Protein AF-A0A9N9NVV6-F1 (afdb_monomer_lite)

Sequence (95 aa):
MNFGKIESTIEFEQAHKTIEKYQSENRLELLNKPKDLPIDINEFLPFTLPIEDNNRIVAIVKAIRLIFNFGQLSDTYFVTVRIPLPRDPEELKVL

Foldseek 3Di:
DDDDDPPDPDDPVRVVVVVVVVQQVPAAADDQAPVVDDPVLCVPQPDDWLDEDPVCVVVNVVVSSSRHDDDDHHCNSHDPPDDPDDPDPVVVVPD

Radius of gyration: 21.21 Å; chains: 1; bounding box: 39×36×71 Å

Organism: NCBI:txid1348616

Secondary structure (DSSP, 8-state):
--------SS-HHHHHHHHHHHHHHTSEEPPSSGGGS-HHHHHH-SS-SSB--GGGHHHHHHHHHHHEE-SS--GGGB----PPPPSSGGGGGG-

pLDDT: mean 82.12, std 10.35, range [40.78, 91.25]

Structure (mmCIF, N/CA/C/O backbone):
data_AF-A0A9N9NVV6-F1
#
_entry.id   AF-A0A9N9NVV6-F1
#
loop_
_atom_site.group_PDB
_atom_site.id
_atom_site.type_symbol
_atom_site.label_atom_id
_atom_site.label_alt_id
_atom_site.label_comp_id
_atom_site.label_asym_id
_atom_site.label_entity_id
_atom_site.label_seq_id
_atom_site.pdbx_PDB_ins_code
_atom_site.Cartn_x
_atom_site.Cartn_y
_atom_site.Cartn_z
_atom_site.occupancy
_atom_site.B_iso_or_equiv
_atom_site.auth_seq_id
_atom_site.auth_comp_id
_atom_site.auth_asym_id
_atom_site.auth_atom_id
_atom_site.pdbx_PDB_model_num
ATOM 1 N N . MET A 1 1 ? -4.235 -23.614 40.410 1.00 40.78 1 MET A N 1
ATOM 2 C CA . MET A 1 1 ? -4.270 -22.175 40.071 1.00 40.78 1 MET A CA 1
ATOM 3 C C . MET A 1 1 ? -5.338 -21.982 39.008 1.00 40.78 1 MET A C 1
ATOM 5 O O . MET A 1 1 ? -5.155 -22.483 37.909 1.00 40.78 1 MET A O 1
ATOM 9 N N . ASN A 1 2 ? -6.466 -21.354 39.349 1.00 49.72 2 ASN A N 1
ATOM 10 C CA . ASN A 1 2 ? -7.493 -20.982 38.373 1.00 49.72 2 ASN A CA 1
ATOM 11 C C . ASN A 1 2 ? -7.171 -19.577 37.864 1.00 49.72 2 ASN A C 1
ATOM 13 O O . ASN A 1 2 ? -7.173 -18.631 38.648 1.00 49.72 2 ASN A O 1
ATOM 17 N N . PHE A 1 3 ? -6.880 -19.446 36.572 1.00 58.47 3 PHE A N 1
ATOM 18 C CA . PHE A 1 3 ? -6.796 -18.142 35.925 1.00 58.47 3 PHE A CA 1
ATOM 19 C C . PHE A 1 3 ? -8.218 -17.586 35.810 1.00 58.47 3 PHE A C 1
ATOM 21 O O . PHE A 1 3 ? -9.070 -18.192 35.161 1.00 58.47 3 PHE A O 1
ATOM 28 N N . GLY A 1 4 ? -8.488 -16.476 36.502 1.00 59.31 4 GLY A N 1
ATOM 29 C CA . GLY A 1 4 ? -9.767 -15.777 36.430 1.00 59.31 4 GLY A CA 1
ATOM 30 C C . GLY A 1 4 ? -10.040 -15.359 34.991 1.00 59.31 4 GLY A C 1
ATOM 31 O O . GLY A 1 4 ? -9.294 -14.568 34.416 1.00 59.31 4 GLY A O 1
ATOM 32 N N . LYS A 1 5 ? -11.084 -15.934 34.394 1.00 64.12 5 LYS A N 1
ATOM 33 C CA . LYS A 1 5 ? -11.571 -15.548 33.072 1.00 64.12 5 LYS A CA 1
ATOM 34 C C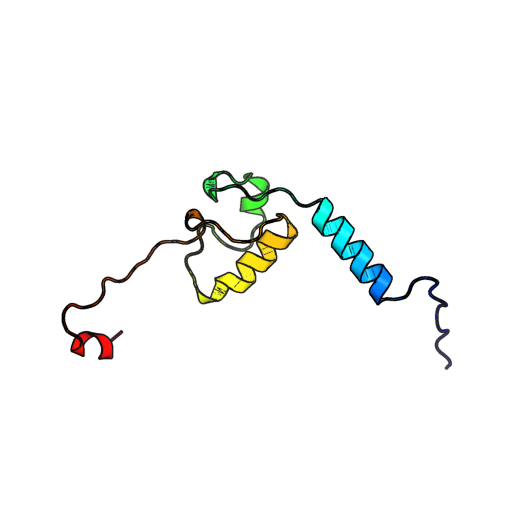 . LYS A 1 5 ? -12.149 -14.140 33.219 1.00 64.12 5 LYS A C 1
ATOM 36 O O . LYS A 1 5 ? -13.107 -13.958 33.963 1.00 64.12 5 LYS A O 1
ATOM 41 N N . ILE A 1 6 ? -11.535 -13.150 32.580 1.00 71.62 6 ILE A N 1
ATOM 42 C CA . ILE A 1 6 ? -12.087 -11.794 32.547 1.00 71.62 6 ILE A CA 1
ATOM 43 C C . ILE A 1 6 ? -13.366 -11.878 31.712 1.00 71.62 6 ILE A C 1
ATOM 45 O O . ILE A 1 6 ? -13.315 -12.284 30.550 1.00 71.62 6 ILE A O 1
ATOM 49 N N . GLU A 1 7 ? -14.509 -11.562 32.316 1.00 64.25 7 GLU A N 1
ATOM 50 C CA . GLU A 1 7 ? -15.778 -11.462 31.598 1.00 64.25 7 GLU A CA 1
ATOM 51 C C . GLU A 1 7 ? -15.686 -10.282 30.625 1.00 64.25 7 GLU A C 1
ATOM 53 O O . GLU A 1 7 ? -15.750 -9.118 31.014 1.00 64.25 7 GLU A O 1
ATOM 58 N N . SER A 1 8 ? -15.449 -10.591 29.350 1.00 65.00 8 SER A N 1
ATOM 59 C CA . SER A 1 8 ? -15.476 -9.606 28.275 1.00 65.00 8 SER A CA 1
ATOM 60 C C . SER A 1 8 ? -16.919 -9.401 27.833 1.00 65.00 8 SER A C 1
ATOM 62 O O . SER A 1 8 ? -17.564 -10.339 27.371 1.00 65.00 8 SER A O 1
ATOM 64 N N . THR A 1 9 ? -17.420 -8.172 27.933 1.00 69.19 9 THR A N 1
ATOM 65 C CA . THR A 1 9 ? -18.728 -7.763 27.393 1.00 69.19 9 THR A CA 1
ATOM 66 C C . THR A 1 9 ? -18.753 -7.684 25.867 1.00 69.19 9 THR A C 1
ATOM 68 O O . THR A 1 9 ? -19.828 -7.552 25.285 1.00 69.19 9 THR A O 1
ATOM 71 N N . ILE A 1 10 ? -17.590 -7.752 25.211 1.00 71.38 10 ILE A N 1
ATOM 72 C CA . ILE A 1 10 ? -17.459 -7.666 23.756 1.00 71.38 10 ILE A CA 1
ATOM 73 C C . ILE A 1 10 ? -16.783 -8.938 23.246 1.00 71.38 10 ILE A C 1
ATOM 75 O O . ILE A 1 10 ? -15.676 -9.285 23.662 1.00 71.38 10 ILE A O 1
ATOM 79 N N . GLU A 1 11 ? -17.449 -9.627 22.323 1.00 85.25 11 GLU A N 1
ATOM 80 C CA . GLU A 1 11 ? -16.873 -10.763 21.604 1.00 85.25 11 GLU A CA 1
ATOM 81 C C . GLU A 1 11 ? -15.658 -10.306 20.787 1.00 85.25 11 GLU A C 1
ATOM 83 O O . GLU A 1 11 ? -15.698 -9.261 20.131 1.00 85.25 11 GLU A O 1
ATOM 88 N N . PHE A 1 12 ? -14.579 -11.092 20.801 1.00 82.44 12 PHE A N 1
ATOM 89 C CA . PHE A 1 12 ? -13.311 -10.754 20.137 1.00 82.44 12 PHE A CA 1
ATOM 90 C C . PHE A 1 12 ? -13.511 -10.327 18.673 1.00 82.44 12 PHE A C 1
ATOM 92 O O . PHE A 1 12 ? -12.996 -9.297 18.243 1.00 82.44 12 PHE A O 1
ATOM 99 N N . GLU A 1 13 ? -14.342 -11.065 17.937 1.00 84.12 13 GLU A N 1
ATOM 100 C CA . GLU A 1 13 ? -14.692 -10.779 16.541 1.00 84.12 13 GLU A CA 1
ATOM 101 C C . GLU A 1 13 ? -15.356 -9.409 16.354 1.00 84.12 13 GLU A C 1
ATOM 103 O O . GLU A 1 13 ? -15.143 -8.717 15.357 1.00 84.12 13 GLU A O 1
ATOM 108 N N . GLN A 1 14 ? -16.174 -8.994 17.317 1.00 86.38 14 GLN A N 1
ATOM 109 C CA . GLN A 1 14 ? -16.905 -7.735 17.260 1.00 86.38 14 GLN A CA 1
ATOM 110 C C . GLN A 1 14 ? -15.988 -6.553 17.585 1.00 86.38 14 GLN A C 1
ATOM 112 O O . GLN A 1 14 ? -16.062 -5.515 16.919 1.00 86.38 14 GLN A O 1
ATOM 117 N N . ALA A 1 15 ? -15.068 -6.734 18.537 1.00 85.06 15 ALA A N 1
ATOM 118 C CA . ALA A 1 15 ? -13.993 -5.782 18.792 1.00 85.06 15 ALA A CA 1
ATOM 119 C C . ALA A 1 15 ? -13.089 -5.629 17.559 1.00 85.06 15 ALA A C 1
ATOM 121 O O . ALA A 1 15 ? -12.852 -4.507 17.115 1.00 85.06 15 ALA A O 1
ATOM 122 N N . HIS A 1 16 ? -12.659 -6.741 16.955 1.00 85.88 16 HIS A N 1
ATOM 123 C CA . HIS A 1 16 ? -11.799 -6.739 15.772 1.00 85.88 16 HIS A CA 1
ATOM 124 C C . HIS A 1 16 ? -12.437 -5.989 14.598 1.00 85.88 16 HIS A C 1
ATOM 126 O O . HIS A 1 16 ? -11.845 -5.048 14.076 1.00 85.88 16 HIS A O 1
ATOM 132 N N . LYS A 1 17 ? -13.687 -6.317 14.249 1.00 88.50 17 LYS A N 1
ATOM 133 C CA . LYS A 1 17 ? -14.421 -5.633 13.170 1.00 88.50 17 LYS A CA 1
ATOM 134 C C . LYS A 1 17 ? -14.588 -4.140 13.423 1.00 88.50 17 LYS A C 1
ATOM 136 O O . LYS A 1 17 ? -14.497 -3.341 12.495 1.00 88.50 17 LYS A O 1
ATOM 141 N N . THR A 1 18 ? -14.847 -3.760 14.672 1.00 88.06 18 THR A N 1
ATOM 142 C CA . THR A 1 18 ? -14.988 -2.349 15.044 1.00 88.06 18 THR A CA 1
ATOM 143 C C . THR A 1 18 ? -13.661 -1.619 14.856 1.00 88.06 18 THR A C 1
ATOM 145 O O . THR A 1 18 ? -13.633 -0.567 14.224 1.00 88.06 18 THR A O 1
ATOM 148 N N . ILE A 1 19 ? -12.555 -2.200 15.327 1.00 86.12 19 ILE A N 1
ATOM 149 C CA . ILE A 1 19 ? -11.208 -1.639 15.160 1.00 86.12 19 ILE A CA 1
ATOM 150 C C . ILE A 1 19 ? -10.856 -1.508 13.678 1.00 86.12 19 ILE A C 1
ATOM 152 O O . ILE A 1 19 ? -10.421 -0.440 13.256 1.00 86.12 19 ILE A O 1
ATOM 156 N N . GLU A 1 20 ? -11.076 -2.551 12.877 1.00 85.19 20 GLU A N 1
ATOM 157 C CA . GLU A 1 20 ? -10.807 -2.520 11.437 1.00 85.19 20 GLU A CA 1
ATOM 158 C C . GLU A 1 20 ? -11.614 -1.432 10.731 1.00 85.19 20 GLU A C 1
ATOM 160 O O . GLU A 1 20 ? -11.066 -0.689 9.915 1.00 85.19 20 GLU A O 1
ATOM 165 N N . LYS A 1 21 ? -12.899 -1.294 11.080 1.00 86.69 21 LYS A N 1
ATOM 166 C CA . LYS A 1 21 ? -13.767 -0.246 10.545 1.00 86.69 21 LYS A CA 1
ATOM 167 C 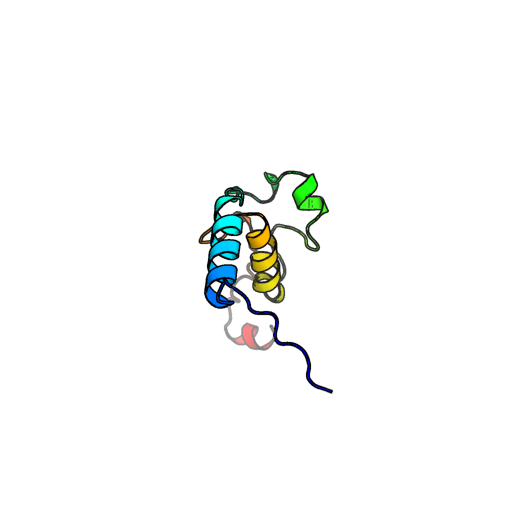C . LYS A 1 21 ? -13.227 1.145 10.882 1.00 86.69 21 LYS A C 1
ATOM 169 O O . LYS A 1 21 ? -13.005 1.936 9.970 1.00 86.69 21 LYS A O 1
ATOM 174 N N . TYR A 1 22 ? -12.947 1.418 12.157 1.00 86.88 22 TYR A N 1
ATOM 175 C CA . TYR A 1 22 ? -12.397 2.709 12.580 1.00 86.88 22 TYR A CA 1
ATOM 176 C C . TYR A 1 22 ? -11.043 2.997 11.928 1.00 86.88 22 TYR A C 1
ATOM 178 O O . TYR A 1 22 ? -10.799 4.116 11.486 1.00 86.88 22 TYR A O 1
ATOM 186 N N . GLN A 1 23 ? -10.156 2.006 11.832 1.00 83.31 23 GLN A N 1
ATOM 187 C CA . GLN A 1 23 ? -8.874 2.182 11.155 1.00 83.31 23 GLN A CA 1
ATOM 188 C C . GLN A 1 23 ? -9.065 2.498 9.672 1.00 83.31 23 GLN A C 1
ATOM 190 O O . GLN A 1 23 ? -8.395 3.385 9.160 1.00 83.31 23 GLN A O 1
ATOM 195 N N . SER A 1 24 ? -9.974 1.804 8.985 1.00 81.50 24 SER A N 1
ATOM 196 C CA . SER A 1 24 ? -10.246 2.042 7.567 1.00 81.50 24 SER A CA 1
ATOM 197 C C . SER A 1 24 ? -10.841 3.426 7.305 1.00 81.50 24 SER A C 1
ATOM 199 O O . SER A 1 24 ? -10.489 4.043 6.306 1.00 81.50 24 SER A O 1
ATOM 201 N N . GLU A 1 25 ? -11.729 3.909 8.177 1.00 85.50 25 GLU A N 1
ATOM 202 C CA . GLU A 1 25 ? -12.385 5.220 8.051 1.00 85.50 25 GLU A CA 1
ATOM 203 C C . GLU A 1 25 ? -11.422 6.396 8.278 1.00 85.50 25 GLU A C 1
ATOM 205 O O . GLU A 1 25 ? -11.651 7.479 7.751 1.00 85.50 25 GLU A O 1
ATOM 210 N N . ASN A 1 26 ? -10.336 6.185 9.029 1.00 85.81 26 ASN A N 1
ATOM 211 C CA . ASN A 1 26 ? -9.3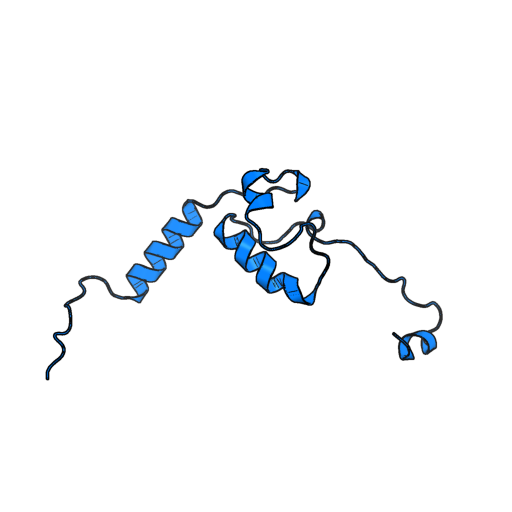47 7.223 9.344 1.00 85.81 26 ASN A CA 1
ATOM 212 C C . ASN A 1 26 ? -8.103 7.205 8.434 1.00 85.81 26 ASN A C 1
ATOM 214 O O . ASN A 1 26 ? -7.183 7.996 8.641 1.00 85.81 26 ASN A O 1
ATOM 218 N N . ARG A 1 27 ? -8.036 6.306 7.443 1.00 87.81 27 ARG A N 1
ATOM 219 C CA . ARG A 1 27 ? -6.930 6.269 6.472 1.00 87.81 27 ARG A CA 1
ATOM 220 C C . ARG A 1 27 ? -7.101 7.347 5.407 1.00 87.81 27 ARG A C 1
ATOM 222 O O . ARG A 1 27 ? -8.214 7.656 4.993 1.00 87.81 27 ARG A O 1
ATOM 229 N N . LEU A 1 28 ? -5.978 7.875 4.930 1.00 87.50 28 LEU A N 1
ATOM 230 C CA . LEU A 1 28 ? -5.954 8.871 3.860 1.00 87.50 28 LEU A CA 1
ATOM 231 C C . LEU A 1 28 ? -6.244 8.216 2.504 1.00 87.50 28 LEU A C 1
ATOM 233 O O . LEU A 1 28 ? -5.954 7.039 2.302 1.00 87.50 28 LEU A O 1
ATOM 237 N N . GLU A 1 29 ? -6.761 8.966 1.537 1.00 89.81 29 GLU A N 1
ATOM 238 C CA . GLU A 1 29 ? -6.809 8.472 0.158 1.00 89.81 29 GLU A CA 1
ATOM 239 C C . GLU A 1 29 ? -5.395 8.396 -0.423 1.00 89.81 29 GLU A C 1
ATOM 241 O O . GLU A 1 29 ? -4.570 9.293 -0.222 1.00 89.81 29 GLU A O 1
ATOM 246 N N . LEU A 1 30 ? -5.096 7.305 -1.130 1.00 90.12 30 LEU A N 1
ATOM 247 C CA . LEU A 1 30 ? -3.797 7.162 -1.771 1.00 90.12 30 LEU A CA 1
ATOM 248 C C . LEU A 1 30 ? -3.684 8.101 -2.978 1.00 90.12 30 LEU A C 1
ATOM 250 O O . LEU A 1 30 ? -4.548 8.125 -3.853 1.00 90.12 30 LEU A O 1
ATOM 254 N N . LEU A 1 31 ? -2.569 8.824 -3.053 1.00 89.88 31 LEU A N 1
ATOM 255 C CA . LEU A 1 31 ? -2.246 9.684 -4.186 1.00 89.88 31 LEU A CA 1
ATOM 256 C C . LEU A 1 31 ? -1.896 8.870 -5.438 1.00 89.88 31 LEU A C 1
ATOM 258 O O . LEU A 1 31 ? -1.541 7.700 -5.377 1.00 89.88 31 LEU A O 1
ATOM 262 N N . ASN A 1 32 ? -1.969 9.502 -6.609 1.00 87.38 32 ASN A N 1
ATOM 263 C CA . ASN A 1 32 ? -1.711 8.808 -7.872 1.00 87.38 32 ASN A CA 1
ATOM 264 C C . ASN A 1 32 ? -0.228 8.605 -8.168 1.00 87.38 32 ASN A C 1
ATOM 266 O O . ASN A 1 32 ? 0.099 7.788 -9.022 1.00 87.38 32 ASN A O 1
ATOM 270 N N . LYS A 1 33 ? 0.685 9.348 -7.539 1.00 89.50 33 LYS A N 1
ATOM 271 C CA . LYS A 1 33 ? 2.124 9.201 -7.775 1.00 89.50 33 LYS A CA 1
ATOM 272 C C . LYS A 1 33 ? 2.855 9.117 -6.443 1.00 89.50 33 LYS A C 1
ATOM 274 O O . LYS A 1 33 ? 2.594 9.933 -5.562 1.00 89.50 33 LYS A O 1
ATOM 279 N N . PRO A 1 34 ? 3.849 8.224 -6.320 1.00 86.62 34 PRO A N 1
ATOM 280 C CA . PRO A 1 34 ? 4.630 8.110 -5.094 1.00 86.62 34 PRO A CA 1
ATOM 281 C C . PRO A 1 34 ? 5.389 9.398 -4.743 1.00 86.62 34 PRO A C 1
ATOM 283 O O . PRO A 1 34 ? 5.590 9.680 -3.572 1.00 86.62 34 PRO A O 1
ATOM 286 N N . LYS A 1 35 ? 5.757 10.215 -5.740 1.00 86.62 35 LYS A N 1
ATOM 287 C CA . LYS A 1 35 ? 6.427 11.512 -5.532 1.00 86.62 35 LYS A CA 1
ATOM 288 C C . LYS A 1 35 ? 5.548 12.571 -4.867 1.00 86.62 35 LYS A C 1
ATOM 290 O O . LYS A 1 35 ? 6.087 13.534 -4.339 1.00 86.62 35 LYS A O 1
ATOM 295 N N . ASP A 1 36 ? 4.232 12.397 -4.927 1.00 88.56 36 ASP A N 1
ATOM 296 C CA . ASP A 1 36 ? 3.283 13.342 -4.345 1.00 88.56 36 ASP A CA 1
ATOM 297 C C . ASP A 1 36 ? 3.023 13.017 -2.861 1.00 88.56 36 ASP A C 1
ATOM 299 O O . ASP A 1 36 ? 2.350 13.782 -2.172 1.00 88.56 36 ASP A O 1
ATOM 303 N N . LEU A 1 37 ? 3.551 11.891 -2.351 1.00 86.12 37 LEU A N 1
ATOM 304 C CA . LEU A 1 37 ? 3.430 11.526 -0.943 1.00 86.12 37 LEU A CA 1
ATOM 305 C C . LEU A 1 37 ? 4.116 12.570 -0.045 1.00 86.12 37 LEU A C 1
ATOM 307 O O . LEU A 1 37 ? 5.225 13.011 -0.359 1.00 86.12 37 LEU A O 1
ATOM 311 N N . PRO A 1 38 ? 3.501 12.925 1.098 1.00 85.50 38 PRO A N 1
ATOM 312 C CA . PRO A 1 38 ? 4.148 13.741 2.117 1.00 85.50 38 PRO A CA 1
ATOM 313 C C . PRO A 1 38 ? 5.523 13.183 2.502 1.00 85.50 38 PRO A C 1
ATOM 315 O O . PRO A 1 38 ? 5.679 11.968 2.656 1.00 85.50 38 PRO A O 1
ATOM 318 N N . ILE A 1 39 ? 6.500 14.075 2.685 1.00 82.88 39 ILE A N 1
ATOM 319 C CA . ILE A 1 39 ? 7.891 13.716 3.007 1.00 82.88 39 ILE A CA 1
ATOM 320 C C . ILE A 1 39 ? 7.942 12.839 4.260 1.00 82.88 39 ILE A C 1
ATOM 322 O O . ILE A 1 39 ? 8.557 11.780 4.221 1.00 82.88 39 ILE A O 1
ATOM 326 N N . ASP A 1 40 ? 7.195 13.205 5.303 1.00 84.31 40 ASP A N 1
ATOM 327 C CA . ASP A 1 40 ? 7.124 12.464 6.569 1.00 84.31 40 ASP A CA 1
ATOM 328 C C . ASP A 1 40 ? 6.715 10.996 6.376 1.00 84.31 40 ASP A C 1
ATOM 330 O O . ASP A 1 40 ? 7.220 10.094 7.042 1.00 84.31 40 ASP A O 1
ATOM 334 N N . ILE A 1 41 ? 5.802 10.737 5.434 1.00 83.38 41 ILE A N 1
ATOM 335 C CA . ILE A 1 41 ? 5.364 9.378 5.116 1.00 83.38 41 ILE A CA 1
ATOM 336 C C . ILE A 1 41 ? 6.486 8.650 4.387 1.00 83.38 41 ILE A C 1
ATOM 338 O O . ILE A 1 41 ? 6.805 7.524 4.747 1.00 83.38 41 ILE A O 1
ATOM 342 N N . ASN A 1 42 ? 7.106 9.289 3.396 1.00 81.38 42 ASN A N 1
ATOM 343 C CA . ASN A 1 42 ? 8.185 8.684 2.622 1.00 81.38 42 ASN A CA 1
ATOM 344 C C . ASN A 1 42 ? 9.420 8.356 3.486 1.00 81.38 42 ASN A C 1
ATOM 346 O O . ASN A 1 42 ? 10.053 7.328 3.273 1.00 81.38 42 ASN A O 1
ATOM 350 N N . GLU A 1 43 ? 9.727 9.182 4.490 1.00 83.44 43 GLU A N 1
ATOM 351 C CA . GLU A 1 43 ? 10.811 8.939 5.453 1.00 83.44 43 GLU A CA 1
ATOM 352 C C . GLU A 1 43 ? 10.509 7.792 6.426 1.00 83.44 43 GLU A C 1
ATOM 354 O O . GLU A 1 43 ? 11.422 7.096 6.871 1.00 83.44 43 GLU A O 1
ATOM 359 N N . PHE A 1 44 ? 9.234 7.568 6.754 1.00 84.25 44 PHE A N 1
ATOM 360 C CA . PHE A 1 44 ? 8.827 6.500 7.665 1.00 84.25 44 PHE A CA 1
ATOM 361 C C . PHE A 1 44 ? 8.762 5.119 6.993 1.00 84.25 44 PHE A C 1
ATOM 363 O O . PHE A 1 44 ? 8.819 4.088 7.670 1.00 84.25 44 PHE A O 1
ATOM 370 N N . LEU A 1 45 ? 8.621 5.062 5.665 1.00 83.12 45 LEU A N 1
ATOM 371 C CA . LEU A 1 45 ? 8.513 3.793 4.951 1.00 83.12 45 LEU A CA 1
ATOM 372 C C . LEU A 1 45 ? 9.861 3.047 4.958 1.00 83.12 45 LEU A C 1
ATOM 374 O O . LEU A 1 45 ? 10.876 3.588 4.528 1.00 83.12 45 LEU A O 1
ATOM 378 N N . PRO A 1 46 ? 9.898 1.758 5.350 1.00 83.44 46 PRO A N 1
ATOM 379 C CA . PRO A 1 46 ? 11.128 0.960 5.355 1.00 83.44 46 PRO A CA 1
ATOM 380 C C . PRO A 1 46 ? 11.531 0.472 3.947 1.00 83.44 46 PRO A C 1
ATOM 382 O O . PRO A 1 46 ? 12.175 -0.567 3.794 1.00 83.44 46 PRO A O 1
ATOM 385 N N . PHE A 1 47 ? 11.090 1.168 2.900 1.00 85.69 47 PHE A N 1
ATOM 386 C CA . PHE A 1 47 ? 11.299 0.826 1.500 1.00 85.69 47 PHE A CA 1
ATOM 387 C C . PHE A 1 47 ? 11.167 2.065 0.622 1.00 85.69 47 PHE A C 1
ATOM 389 O O . PHE A 1 47 ? 10.508 3.039 0.975 1.00 85.69 47 PHE A O 1
ATOM 396 N N . THR A 1 48 ? 11.760 1.989 -0.561 1.00 87.06 48 THR A N 1
ATOM 397 C CA . THR A 1 48 ? 11.693 3.038 -1.569 1.00 87.06 48 THR A CA 1
ATOM 398 C C . THR A 1 48 ? 10.474 2.863 -2.470 1.00 87.06 48 THR A C 1
ATOM 400 O O . THR A 1 48 ? 10.048 1.746 -2.775 1.00 87.06 48 THR A O 1
ATOM 403 N N . LEU A 1 49 ? 9.911 3.991 -2.901 1.00 88.06 49 LEU A N 1
ATOM 404 C CA . LEU A 1 49 ? 8.903 4.057 -3.953 1.00 88.06 49 LEU A CA 1
ATOM 405 C C . LEU A 1 49 ? 9.465 4.845 -5.150 1.00 88.06 49 LEU A C 1
ATOM 407 O O . LEU A 1 49 ? 10.162 5.840 -4.931 1.00 88.06 49 LEU A O 1
ATOM 411 N N . PRO A 1 50 ? 9.142 4.476 -6.405 1.00 91.25 50 PRO A N 1
ATOM 412 C CA . PRO A 1 50 ? 8.289 3.356 -6.817 1.00 91.25 50 PRO A CA 1
ATOM 413 C C . PRO A 1 50 ? 8.908 1.975 -6.536 1.00 91.25 50 PRO A C 1
ATOM 415 O O . PRO A 1 50 ? 10.108 1.848 -6.331 1.00 91.25 50 PRO A O 1
ATOM 418 N N . ILE A 1 51 ? 8.067 0.942 -6.503 1.00 90.12 51 ILE A N 1
ATOM 419 C CA . ILE A 1 51 ? 8.440 -0.434 -6.169 1.00 90.12 51 ILE A CA 1
ATOM 420 C C . ILE A 1 51 ? 9.272 -1.038 -7.302 1.00 90.12 51 ILE A C 1
ATOM 422 O O . ILE A 1 51 ? 8.784 -1.182 -8.423 1.00 90.12 51 ILE A O 1
ATOM 426 N N . GLU A 1 52 ? 10.508 -1.420 -6.991 1.00 87.94 52 GLU A N 1
ATOM 427 C CA . GLU A 1 52 ? 11.440 -2.074 -7.923 1.00 87.94 52 GLU A CA 1
ATOM 428 C C . GLU A 1 52 ? 11.441 -3.602 -7.782 1.00 87.94 52 GLU A C 1
ATOM 430 O O . GLU A 1 52 ? 11.489 -4.328 -8.772 1.00 87.94 52 GLU A O 1
ATOM 435 N N . ASP A 1 53 ? 11.380 -4.101 -6.545 1.00 85.25 53 ASP A N 1
ATOM 436 C CA . ASP A 1 53 ? 11.477 -5.529 -6.239 1.00 85.25 53 ASP A CA 1
ATOM 437 C C . ASP A 1 53 ? 10.087 -6.174 -6.171 1.00 85.25 53 ASP A C 1
ATOM 439 O O . ASP A 1 53 ? 9.341 -6.012 -5.196 1.00 85.25 53 ASP A O 1
ATOM 443 N N . ASN A 1 54 ? 9.766 -6.971 -7.194 1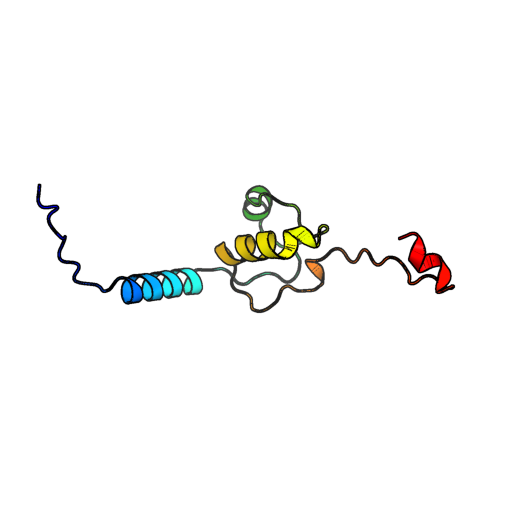.00 82.81 54 ASN A N 1
ATOM 444 C CA . ASN A 1 54 ? 8.504 -7.703 -7.276 1.00 82.81 54 ASN A CA 1
ATOM 445 C C . ASN A 1 54 ? 8.279 -8.650 -6.085 1.00 82.81 54 ASN A C 1
ATOM 447 O O . ASN A 1 54 ? 7.134 -8.859 -5.679 1.00 82.81 54 ASN A O 1
ATOM 451 N N . ASN A 1 55 ? 9.346 -9.168 -5.464 1.00 86.31 55 ASN A N 1
ATOM 452 C CA . ASN A 1 55 ? 9.233 -10.063 -4.309 1.00 86.31 55 ASN A CA 1
ATOM 453 C C . ASN A 1 55 ? 8.726 -9.336 -3.055 1.00 86.31 55 ASN A C 1
ATOM 455 O O . ASN A 1 55 ? 8.198 -9.964 -2.136 1.00 86.31 55 ASN A O 1
ATOM 459 N N . ARG A 1 56 ? 8.860 -8.004 -3.008 1.00 85.44 56 ARG A N 1
ATOM 460 C CA . ARG A 1 56 ? 8.462 -7.171 -1.865 1.00 85.44 56 ARG A CA 1
ATOM 461 C C . ARG A 1 56 ? 7.128 -6.464 -2.059 1.00 85.44 56 ARG A C 1
ATOM 463 O O . ARG A 1 56 ? 6.644 -5.872 -1.096 1.00 85.44 56 ARG A O 1
ATOM 470 N N . ILE A 1 57 ? 6.494 -6.570 -3.233 1.00 89.75 57 ILE A N 1
ATOM 471 C CA . ILE A 1 57 ? 5.212 -5.905 -3.533 1.00 89.75 57 ILE A CA 1
ATOM 472 C C . ILE A 1 57 ? 4.189 -6.154 -2.426 1.00 89.75 57 ILE A C 1
ATOM 474 O O . ILE A 1 57 ? 3.581 -5.213 -1.927 1.00 89.75 57 ILE A O 1
ATOM 478 N N . VAL A 1 58 ? 4.021 -7.406 -1.991 1.00 90.12 58 VAL A N 1
ATOM 479 C CA . VAL A 1 58 ? 3.015 -7.753 -0.974 1.00 90.12 58 VAL A CA 1
ATOM 480 C C . VAL A 1 58 ? 3.294 -7.052 0.356 1.00 90.12 58 VAL A C 1
ATOM 482 O O . VAL A 1 58 ? 2.370 -6.525 0.975 1.00 90.12 58 VAL A O 1
ATOM 485 N N . ALA A 1 59 ? 4.552 -7.035 0.799 1.00 89.69 59 ALA A N 1
ATOM 486 C CA . ALA A 1 59 ? 4.941 -6.390 2.051 1.00 89.69 59 ALA A CA 1
ATOM 487 C C . ALA A 1 59 ? 4.764 -4.867 1.969 1.00 89.69 59 ALA A C 1
ATOM 489 O O . ALA A 1 59 ? 4.182 -4.265 2.870 1.00 89.69 59 ALA A O 1
ATOM 490 N N . ILE A 1 60 ? 5.185 -4.270 0.852 1.00 90.38 60 ILE A N 1
ATOM 491 C CA . ILE A 1 60 ? 5.061 -2.835 0.589 1.00 90.38 60 ILE A CA 1
ATOM 492 C C . ILE A 1 60 ? 3.588 -2.417 0.555 1.00 90.38 60 ILE A C 1
ATOM 494 O O . ILE A 1 60 ? 3.185 -1.509 1.276 1.00 90.38 60 ILE A O 1
ATOM 498 N N . VAL A 1 61 ? 2.751 -3.128 -0.202 1.00 90.25 61 VAL A N 1
ATOM 499 C CA . VAL A 1 61 ? 1.305 -2.871 -0.285 1.00 90.25 61 VAL A CA 1
ATOM 500 C C . VAL A 1 61 ? 0.651 -2.954 1.093 1.00 90.25 61 VAL A C 1
ATOM 502 O O . VAL A 1 61 ? -0.174 -2.106 1.427 1.00 90.25 61 VAL A O 1
ATOM 505 N N . LYS A 1 62 ? 1.010 -3.951 1.914 1.00 89.38 62 LYS A N 1
ATOM 506 C CA . LYS A 1 62 ? 0.482 -4.073 3.282 1.00 89.38 62 LYS A CA 1
ATOM 507 C C . LYS A 1 62 ? 0.860 -2.875 4.147 1.00 89.38 62 LYS A C 1
ATOM 509 O O . LYS A 1 62 ? -0.001 -2.372 4.857 1.00 89.38 62 LYS A O 1
ATOM 514 N N . ALA A 1 63 ? 2.103 -2.412 4.065 1.00 89.19 63 ALA A N 1
ATOM 515 C CA . ALA A 1 63 ? 2.556 -1.245 4.811 1.00 89.19 63 ALA A CA 1
ATOM 516 C C . ALA A 1 63 ? 1.855 0.044 4.349 1.00 89.19 63 ALA A C 1
ATOM 518 O O . ALA A 1 63 ? 1.343 0.781 5.185 1.00 89.19 63 ALA A O 1
ATOM 519 N N . ILE A 1 64 ? 1.728 0.275 3.035 1.00 89.94 64 ILE A N 1
ATOM 520 C CA . ILE A 1 64 ? 0.989 1.432 2.497 1.00 89.94 64 ILE A CA 1
ATOM 521 C C . ILE A 1 64 ? -0.476 1.389 2.959 1.00 89.94 64 ILE A C 1
ATOM 523 O O . ILE A 1 64 ? -1.027 2.419 3.340 1.00 89.94 64 ILE A O 1
ATOM 527 N N . ARG A 1 65 ? -1.099 0.201 3.012 1.00 89.56 65 ARG A N 1
ATOM 528 C CA . ARG A 1 65 ? -2.476 0.028 3.506 1.00 89.56 65 ARG A CA 1
ATOM 529 C C . ARG A 1 65 ? -2.665 0.392 4.972 1.00 89.56 65 ARG A C 1
ATOM 531 O O . ARG A 1 65 ? -3.802 0.605 5.358 1.00 89.56 65 ARG A O 1
ATOM 538 N N . LEU A 1 66 ? -1.617 0.466 5.793 1.00 87.38 66 LEU A N 1
ATOM 539 C CA . LEU A 1 66 ? -1.759 0.938 7.176 1.00 87.38 66 LEU A CA 1
ATOM 540 C C . LEU A 1 66 ? -2.089 2.435 7.235 1.00 87.38 66 LEU A C 1
ATOM 542 O O . LEU A 1 66 ? -2.734 2.875 8.182 1.00 87.38 66 LEU A O 1
ATOM 546 N N . ILE A 1 67 ? -1.668 3.186 6.216 1.00 87.50 67 ILE A N 1
ATOM 547 C CA . ILE A 1 67 ? -1.741 4.648 6.158 1.00 87.50 67 ILE A CA 1
ATOM 548 C C . ILE A 1 67 ? -2.844 5.098 5.193 1.00 87.50 67 ILE A C 1
ATOM 550 O O . ILE A 1 67 ? -3.585 6.037 5.486 1.00 87.50 67 ILE A O 1
ATOM 554 N N . PHE A 1 68 ? -2.978 4.403 4.060 1.00 89.94 68 PHE A N 1
ATOM 555 C CA . PHE A 1 68 ? -3.858 4.796 2.967 1.00 89.94 68 PHE A CA 1
ATOM 556 C C . PHE A 1 68 ? -4.948 3.772 2.665 1.00 89.94 68 PHE A C 1
ATOM 558 O O . PHE A 1 68 ? -4.750 2.560 2.783 1.00 89.94 68 PHE A O 1
ATOM 565 N N . ASN A 1 69 ? -6.085 4.271 2.192 1.00 89.62 69 ASN A N 1
ATOM 566 C CA . ASN A 1 69 ? -7.158 3.477 1.627 1.00 89.62 69 ASN A CA 1
ATOM 567 C C . ASN A 1 69 ? -7.059 3.482 0.094 1.00 89.62 69 ASN A C 1
ATOM 569 O O . ASN A 1 69 ? -6.996 4.539 -0.533 1.00 89.62 69 ASN A O 1
ATOM 573 N N . PHE A 1 70 ? -7.011 2.295 -0.509 1.00 90.75 70 PHE A N 1
ATOM 574 C CA . PHE A 1 70 ? -6.985 2.113 -1.961 1.00 90.75 70 PHE A CA 1
ATOM 575 C C . PHE A 1 70 ? -7.373 0.678 -2.329 1.00 90.75 70 PHE A C 1
ATOM 577 O O . PHE A 1 70 ? -7.009 -0.279 -1.639 1.00 90.75 70 PHE A O 1
ATOM 584 N N . GLY A 1 71 ? -8.076 0.517 -3.453 1.00 89.06 71 GLY A N 1
ATOM 585 C CA . GLY A 1 71 ? -8.368 -0.804 -4.018 1.00 89.06 71 GLY A CA 1
ATOM 586 C C . GLY A 1 71 ? -7.158 -1.396 -4.745 1.00 89.06 71 GL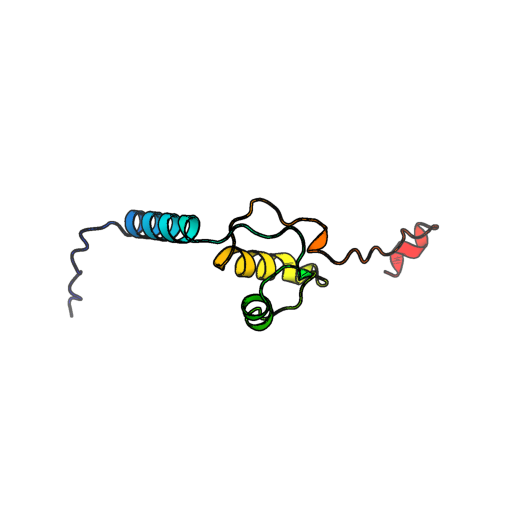Y A C 1
ATOM 587 O O . GLY A 1 71 ? -6.757 -2.531 -4.485 1.00 89.06 71 GLY A O 1
ATOM 588 N N . GLN A 1 72 ? -6.536 -0.592 -5.610 1.00 89.38 72 GLN A N 1
ATOM 589 C CA . GLN A 1 72 ? -5.404 -0.971 -6.454 1.00 89.38 72 GLN A CA 1
ATOM 590 C C . GLN A 1 72 ? -4.359 0.153 -6.474 1.00 89.38 72 GLN A C 1
ATOM 592 O O . GLN A 1 72 ? -4.718 1.329 -6.466 1.00 89.38 72 GLN A O 1
ATOM 597 N N . LEU A 1 73 ? -3.072 -0.210 -6.488 1.00 89.12 73 LEU A N 1
ATOM 598 C CA . LEU A 1 73 ? -1.989 0.746 -6.729 1.00 89.12 73 LEU A CA 1
ATOM 599 C C . LEU A 1 73 ? -1.968 1.140 -8.207 1.00 89.12 73 LEU A C 1
ATOM 601 O O . LEU A 1 73 ? -2.019 0.271 -9.075 1.00 89.12 73 LEU A O 1
ATOM 605 N N . SER A 1 74 ? -1.839 2.437 -8.477 1.00 90.12 74 SER A N 1
ATOM 606 C CA . SER A 1 74 ? -1.570 2.938 -9.826 1.00 90.12 74 SER A CA 1
ATOM 607 C C . SER A 1 74 ? -0.229 2.404 -10.347 1.00 90.12 74 SER A C 1
ATOM 609 O O . SER A 1 74 ? 0.716 2.242 -9.575 1.00 90.12 74 SER A O 1
ATOM 611 N N . ASP A 1 75 ? -0.114 2.198 -11.661 1.00 89.19 75 ASP A N 1
ATOM 612 C CA . ASP A 1 75 ? 1.109 1.707 -12.321 1.00 89.19 75 ASP A CA 1
ATOM 613 C C . ASP A 1 75 ? 2.342 2.581 -12.032 1.00 89.19 75 ASP A C 1
ATOM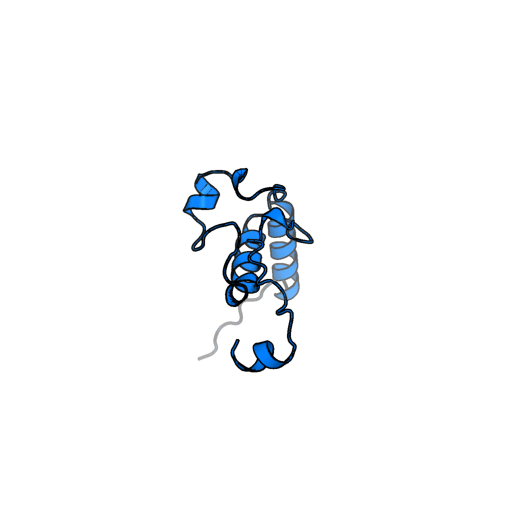 615 O O . ASP A 1 75 ? 3.473 2.108 -12.011 1.00 89.19 75 ASP A O 1
ATOM 619 N N . THR A 1 76 ? 2.120 3.859 -11.734 1.00 91.06 76 THR A N 1
ATOM 620 C CA . THR A 1 76 ? 3.128 4.835 -11.286 1.00 91.06 76 THR A CA 1
ATOM 621 C C . THR A 1 76 ? 3.852 4.444 -9.993 1.00 91.06 76 THR A C 1
ATOM 623 O O . THR A 1 76 ? 4.918 4.992 -9.712 1.00 91.06 76 THR A O 1
ATOM 626 N N . TYR A 1 77 ? 3.282 3.535 -9.197 1.00 90.31 77 TYR A N 1
ATOM 627 C CA . TYR A 1 77 ? 3.902 2.976 -7.995 1.00 90.31 77 TYR A CA 1
ATOM 628 C C . TYR A 1 77 ? 4.836 1.808 -8.292 1.00 90.31 77 TYR A C 1
ATOM 630 O O . TYR A 1 77 ? 5.473 1.322 -7.364 1.00 90.31 77 TYR A O 1
ATOM 638 N N . PHE A 1 78 ? 4.962 1.375 -9.544 1.00 90.00 78 PHE A N 1
ATOM 639 C CA . PHE A 1 78 ? 5.852 0.294 -9.946 1.00 90.00 78 PHE A CA 1
ATOM 640 C C . PHE A 1 78 ? 6.906 0.822 -10.909 1.00 90.00 78 PHE A C 1
ATOM 642 O O . PHE A 1 78 ? 6.613 1.581 -11.837 1.00 90.00 78 PHE A O 1
ATOM 649 N N . VAL A 1 79 ? 8.154 0.401 -10.721 1.00 87.25 79 VAL A N 1
ATOM 650 C CA . VAL A 1 79 ? 9.173 0.663 -11.729 1.00 87.25 79 VAL A CA 1
ATOM 651 C C . VAL A 1 79 ? 8.893 -0.244 -12.914 1.00 87.25 79 VAL A C 1
ATOM 653 O O . VAL A 1 79 ? 8.863 -1.467 -12.812 1.00 87.25 79 VAL A O 1
ATOM 656 N N . THR A 1 80 ? 8.679 0.366 -14.075 1.00 70.62 80 THR A N 1
ATOM 657 C CA . THR A 1 80 ? 8.475 -0.366 -15.325 1.00 70.62 80 THR A CA 1
ATOM 658 C C . THR A 1 80 ? 9.830 -0.832 -15.868 1.00 70.62 80 THR A C 1
ATOM 660 O O . THR A 1 80 ? 10.263 -0.397 -16.932 1.00 70.62 80 THR A O 1
ATOM 663 N N . VAL A 1 81 ? 10.539 -1.700 -15.138 1.00 65.44 81 VAL A N 1
ATOM 664 C CA . VAL A 1 81 ? 11.725 -2.382 -15.678 1.00 65.44 81 VAL A CA 1
ATOM 665 C C . VAL A 1 81 ? 11.233 -3.563 -16.502 1.00 65.44 81 VAL A C 1
ATOM 667 O O . VAL A 1 81 ? 11.062 -4.674 -16.010 1.00 65.44 81 VAL A O 1
ATOM 670 N N . ARG A 1 82 ? 10.927 -3.309 -17.773 1.00 67.75 82 ARG A N 1
ATOM 671 C CA . ARG A 1 82 ? 10.613 -4.375 -18.725 1.00 67.75 82 ARG A CA 1
ATOM 672 C C . ARG A 1 82 ? 11.904 -4.781 -19.415 1.00 67.75 82 ARG A C 1
ATOM 674 O O . ARG A 1 82 ? 12.478 -3.984 -20.154 1.00 67.75 82 ARG A O 1
ATOM 681 N N . ILE A 1 83 ? 12.341 -6.015 -19.188 1.00 70.62 83 ILE A N 1
ATOM 682 C CA . ILE A 1 83 ? 13.336 -6.636 -20.061 1.00 70.62 83 ILE A CA 1
ATOM 683 C C . ILE A 1 83 ? 12.621 -6.880 -21.397 1.00 70.62 83 ILE A C 1
ATOM 685 O O . ILE A 1 83 ? 11.523 -7.451 -21.390 1.00 70.62 83 ILE A O 1
ATOM 689 N N . PRO A 1 84 ? 13.151 -6.390 -22.530 1.00 76.44 84 PRO A N 1
ATOM 690 C CA . PRO A 1 84 ? 12.550 -6.670 -23.823 1.00 76.44 84 PRO A CA 1
ATOM 691 C C . PRO A 1 84 ? 12.503 -8.182 -24.035 1.00 76.44 84 PRO A C 1
ATOM 693 O O . PRO A 1 84 ? 13.460 -8.887 -23.716 1.00 76.44 84 PRO A O 1
ATOM 696 N N . LEU A 1 85 ? 11.386 -8.668 -24.577 1.00 79.19 85 LEU A N 1
ATOM 697 C CA . LEU A 1 85 ? 11.303 -10.055 -25.016 1.00 79.19 85 LEU A CA 1
ATOM 698 C C . LEU A 1 85 ? 12.449 -10.310 -26.006 1.00 79.19 85 LEU A C 1
ATOM 700 O O . LEU A 1 85 ? 12.609 -9.516 -26.945 1.00 79.19 85 LEU A O 1
ATOM 704 N N . PRO A 1 86 ? 13.248 -11.368 -25.799 1.00 81.75 86 PRO A N 1
ATOM 705 C CA . PRO A 1 86 ? 14.275 -11.727 -26.756 1.00 81.75 86 PRO A CA 1
ATOM 706 C C . PRO A 1 86 ? 13.641 -12.004 -28.120 1.00 81.75 86 PRO A C 1
ATOM 708 O O . PRO A 1 86 ? 12.497 -12.458 -28.219 1.00 81.75 86 PRO A O 1
ATOM 711 N N . ARG A 1 87 ? 14.374 -11.685 -29.189 1.00 83.44 87 ARG A N 1
ATOM 712 C CA . ARG A 1 87 ? 13.891 -11.915 -30.561 1.00 83.44 87 ARG A CA 1
ATOM 713 C C . ARG A 1 87 ? 13.913 -13.397 -30.913 1.00 83.44 87 ARG A C 1
ATOM 715 O O . ARG A 1 87 ? 13.101 -13.832 -31.725 1.00 83.44 87 ARG A O 1
ATOM 722 N N . ASP A 1 88 ? 14.834 -14.135 -30.305 1.00 85.94 88 ASP A N 1
ATOM 723 C CA . ASP A 1 88 ? 14.979 -15.572 -30.465 1.00 85.94 88 ASP A CA 1
ATOM 724 C C . ASP A 1 88 ? 14.477 -16.293 -29.197 1.00 85.94 88 ASP A C 1
ATOM 726 O O . ASP A 1 88 ? 14.958 -16.007 -28.097 1.00 85.94 88 ASP A O 1
ATOM 730 N N . PRO A 1 89 ? 13.522 -17.232 -29.312 1.00 81.31 89 PRO A N 1
ATOM 731 C CA . PRO A 1 89 ? 13.078 -18.061 -28.194 1.00 81.31 89 PRO A CA 1
ATOM 732 C C . PRO A 1 89 ? 14.203 -18.824 -27.477 1.00 81.31 89 PRO A C 1
ATOM 734 O O . PRO A 1 89 ? 14.063 -19.133 -26.295 1.00 81.31 89 PRO A O 1
ATOM 737 N N . GLU A 1 90 ? 15.315 -19.130 -28.151 1.00 83.06 90 GLU A N 1
ATOM 738 C CA . GLU A 1 90 ? 16.450 -19.837 -27.544 1.00 83.06 90 GLU A CA 1
ATOM 739 C C . GLU A 1 90 ? 17.213 -18.979 -26.516 1.00 83.06 90 GLU A C 1
ATOM 741 O O . GLU A 1 90 ? 17.806 -19.520 -25.580 1.00 83.06 90 GLU A O 1
ATOM 746 N N . GLU A 1 91 ? 17.119 -17.648 -26.599 1.00 77.94 91 GLU A N 1
ATOM 747 C CA . GLU A 1 91 ? 17.715 -16.716 -25.628 1.00 77.94 91 GLU A CA 1
ATOM 748 C C . GLU A 1 91 ? 17.000 -16.751 -24.259 1.00 77.94 91 GLU A C 1
ATOM 750 O O . GLU A 1 91 ? 17.547 -16.277 -23.264 1.00 77.94 91 GLU A O 1
ATOM 755 N N . LEU A 1 92 ? 15.810 -17.366 -24.163 1.00 72.75 92 LEU A N 1
ATOM 756 C CA . LEU A 1 92 ? 15.072 -17.529 -22.901 1.00 72.75 92 LEU A CA 1
ATOM 757 C C . LEU A 1 92 ? 15.714 -18.543 -21.943 1.00 72.75 92 LEU A C 1
ATOM 759 O O . LEU A 1 92 ? 15.403 -18.531 -20.757 1.00 72.75 92 LEU A O 1
ATOM 763 N N . LYS A 1 93 ? 16.599 -19.426 -22.426 1.00 64.75 93 LYS A N 1
ATOM 764 C CA . LYS A 1 93 ? 17.232 -20.473 -21.597 1.00 64.75 93 LYS A CA 1
ATOM 765 C C . LYS A 1 93 ? 18.344 -19.947 -20.678 1.00 64.75 93 LYS A C 1
ATOM 767 O O . LYS A 1 93 ? 18.882 -20.724 -19.894 1.00 64.75 93 LYS A O 1
ATOM 772 N N . VAL A 1 94 ? 18.708 -18.668 -20.799 1.00 57.28 94 VAL A N 1
ATOM 773 C CA . VAL A 1 94 ? 19.864 -18.050 -20.119 1.00 57.28 94 VAL A CA 1
ATOM 774 C C . VAL A 1 94 ? 19.460 -16.876 -19.206 1.00 57.28 94 VAL A C 1
ATOM 776 O O . VAL A 1 94 ? 20.334 -16.230 -18.631 1.00 57.28 94 VAL A O 1
ATOM 779 N N . LEU A 1 95 ? 18.156 -16.595 -19.078 1.00 51.88 95 LEU A N 1
ATOM 780 C CA . LEU A 1 95 ? 17.597 -15.554 -18.203 1.00 51.88 95 LEU A CA 1
ATOM 781 C C . LEU A 1 95 ? 17.273 -16.081 -16.801 1.00 51.88 95 LEU A C 1
ATOM 783 O O . LEU A 1 95 ? 16.732 -17.205 -16.700 1.00 51.88 95 LEU A O 1
#